Protein AF-A0A067SGD6-F1 (afdb_monomer_lite)

pLDDT: mean 88.31, std 11.52, range [41.0, 96.06]

Structure (mmCIF, N/CA/C/O backbone):
data_AF-A0A067SGD6-F1
#
_entry.id   AF-A0A067SGD6-F1
#
loop_
_atom_site.group_PDB
_atom_site.id
_atom_site.type_symbol
_atom_site.label_atom_id
_atom_site.label_alt_id
_atom_site.label_comp_id
_atom_site.label_asym_id
_atom_site.label_entity_id
_atom_site.label_seq_id
_atom_site.pdbx_PDB_ins_code
_atom_site.Cartn_x
_atom_site.Cartn_y
_atom_site.Cartn_z
_atom_site.occupancy
_atom_site.B_iso_or_equiv
_atom_site.auth_seq_id
_atom_site.auth_comp_id
_atom_site.auth_asym_id
_atom_site.auth_atom_id
_atom_site.pdbx_PDB_model_num
ATOM 1 N N . PRO A 1 1 ? -8.497 -8.404 2.600 1.00 86.44 1 PRO A N 1
ATOM 2 C CA . PRO A 1 1 ? -9.848 -8.081 3.137 1.00 86.44 1 PRO A CA 1
ATOM 3 C C . PRO A 1 1 ? -10.586 -7.159 2.155 1.00 86.44 1 PRO A C 1
ATOM 5 O O . PRO A 1 1 ? -9.929 -6.444 1.399 1.00 86.44 1 PRO A O 1
ATOM 8 N N . ALA A 1 2 ? -11.923 -7.188 2.121 1.00 91.81 2 ALA A N 1
ATOM 9 C CA . ALA A 1 2 ? -12.695 -6.450 1.110 1.00 91.81 2 ALA A CA 1
ATOM 10 C C . ALA A 1 2 ? -12.552 -4.919 1.235 1.00 91.81 2 ALA A C 1
ATOM 12 O O . ALA A 1 2 ? -12.567 -4.219 0.225 1.00 91.81 2 ALA A O 1
ATOM 13 N N . CYS A 1 3 ? -12.338 -4.408 2.453 1.00 93.44 3 CYS A N 1
ATOM 14 C CA . CYS A 1 3 ? -12.117 -2.983 2.725 1.00 93.44 3 CYS A CA 1
ATOM 15 C C . CYS A 1 3 ? -10.865 -2.406 2.032 1.00 93.44 3 CYS A C 1
ATOM 17 O O . CYS A 1 3 ? -10.851 -1.224 1.703 1.00 93.44 3 CYS A O 1
ATOM 19 N N . ALA A 1 4 ? -9.850 -3.237 1.758 1.00 93.06 4 ALA A N 1
ATOM 20 C CA . ALA A 1 4 ? -8.593 -2.824 1.129 1.00 93.06 4 ALA A CA 1
ATOM 21 C C . ALA A 1 4 ? -8.657 -2.806 -0.410 1.00 93.06 4 ALA A C 1
ATOM 23 O O . ALA A 1 4 ? -7.841 -2.157 -1.057 1.00 93.06 4 ALA A O 1
ATOM 24 N N . PHE A 1 5 ? -9.637 -3.484 -1.019 1.00 91.31 5 PHE A N 1
ATOM 25 C CA . PHE A 1 5 ? -9.794 -3.533 -2.477 1.00 91.31 5 PHE A CA 1
ATOM 26 C C . PHE A 1 5 ? -9.884 -2.146 -3.146 1.00 91.31 5 PHE A C 1
ATOM 28 O O . PHE A 1 5 ? -9.116 -1.895 -4.076 1.00 91.31 5 PHE A O 1
ATOM 35 N N . PRO A 1 6 ? -10.747 -1.210 -2.691 1.00 92.62 6 PRO A N 1
ATOM 36 C CA . PRO A 1 6 ? -10.801 0.123 -3.293 1.00 92.62 6 PRO A CA 1
ATOM 37 C C . PRO A 1 6 ? -9.502 0.917 -3.107 1.00 92.62 6 PRO A C 1
ATOM 39 O O . PRO A 1 6 ? -9.206 1.775 -3.933 1.00 92.62 6 PRO A O 1
ATOM 42 N N . CYS A 1 7 ? -8.723 0.621 -2.062 1.00 93.25 7 CYS A N 1
ATOM 43 C CA . CYS A 1 7 ? -7.454 1.293 -1.796 1.00 93.25 7 CYS A CA 1
ATOM 44 C C . CYS A 1 7 ? -6.372 0.919 -2.801 1.00 93.25 7 CYS A C 1
ATOM 46 O O . CYS A 1 7 ? -5.603 1.782 -3.184 1.00 93.25 7 CYS A O 1
ATOM 48 N N . ILE A 1 8 ? -6.358 -0.327 -3.273 1.00 87.75 8 ILE A N 1
ATOM 49 C CA . ILE A 1 8 ? -5.397 -0.791 -4.281 1.00 87.75 8 ILE A CA 1
ATOM 50 C C . ILE A 1 8 ? -5.796 -0.293 -5.677 1.00 87.75 8 ILE A C 1
ATOM 52 O O . ILE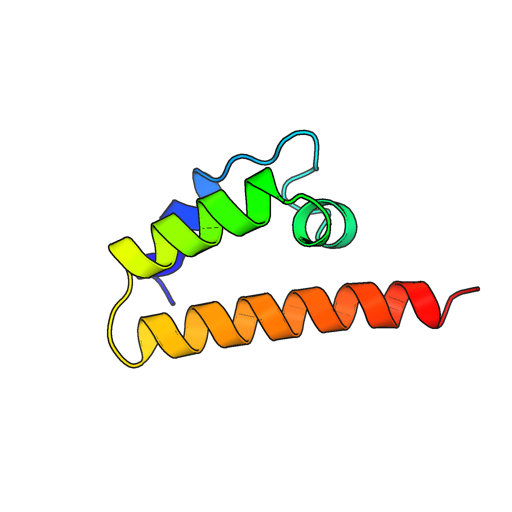 A 1 8 ? -4.951 0.137 -6.452 1.00 87.75 8 ILE A O 1
ATOM 56 N N . VAL A 1 9 ? -7.093 -0.323 -6.004 1.00 88.50 9 VAL A N 1
ATOM 57 C CA . VAL A 1 9 ? -7.591 0.108 -7.326 1.00 88.50 9 VAL A CA 1
ATOM 58 C C . VAL A 1 9 ? -7.455 1.622 -7.526 1.00 88.50 9 VAL A C 1
ATOM 60 O O . VAL A 1 9 ? -7.262 2.072 -8.652 1.00 88.50 9 VAL A O 1
ATOM 63 N N . GLY A 1 10 ? -7.580 2.405 -6.450 1.00 83.62 10 GLY A N 1
ATOM 64 C CA . GLY A 1 10 ? -7.429 3.861 -6.469 1.00 83.62 10 GLY A CA 1
ATOM 65 C C . GLY A 1 10 ? -6.053 4.370 -6.037 1.00 83.62 10 GLY A C 1
ATOM 66 O O . GLY A 1 10 ? -5.909 5.580 -5.873 1.00 83.62 10 GLY A O 1
ATOM 67 N N . ALA A 1 11 ? -5.086 3.479 -5.801 1.00 89.00 11 ALA A N 1
ATOM 68 C CA . ALA A 1 11 ? -3.750 3.854 -5.351 1.00 89.00 11 ALA A CA 1
ATOM 69 C C . ALA A 1 11 ? -2.997 4.652 -6.418 1.00 89.00 11 ALA A C 1
ATOM 71 O O . ALA A 1 11 ? -3.191 4.462 -7.622 1.00 89.00 11 ALA A O 1
ATOM 72 N N . ASP A 1 12 ? -2.088 5.506 -5.959 1.00 90.88 12 ASP A N 1
ATOM 73 C CA . ASP A 1 12 ? -1.129 6.151 -6.842 1.00 90.88 12 ASP A CA 1
ATOM 74 C C . ASP A 1 12 ? -0.059 5.133 -7.236 1.00 90.88 12 ASP A C 1
ATOM 76 O O . ASP A 1 12 ? 0.761 4.737 -6.413 1.00 90.88 12 ASP A O 1
ATOM 80 N N . LEU A 1 13 ? -0.088 4.669 -8.484 1.00 91.50 13 LEU A N 1
ATOM 81 C CA . LEU A 1 13 ? 0.897 3.705 -8.975 1.00 91.50 13 LEU A CA 1
ATOM 82 C C . LEU A 1 13 ? 2.249 4.364 -9.297 1.00 91.50 13 LEU A C 1
ATOM 84 O O . LEU A 1 13 ? 3.186 3.633 -9.619 1.00 91.50 13 LEU A O 1
ATOM 88 N N . ASP A 1 14 ? 2.346 5.701 -9.235 1.00 87.00 14 ASP A N 1
ATOM 89 C CA . ASP A 1 14 ? 3.487 6.541 -9.626 1.00 87.00 14 ASP A CA 1
ATOM 90 C C . ASP A 1 14 ? 3.860 6.361 -11.114 1.00 87.00 14 ASP A C 1
ATOM 92 O O . ASP A 1 14 ? 3.505 7.165 -11.977 1.00 87.00 14 ASP A O 1
ATOM 96 N N . GLY A 1 15 ? 4.467 5.223 -11.451 1.00 89.94 15 GLY A N 1
ATOM 97 C CA . GLY A 1 15 ? 4.730 4.767 -12.821 1.00 89.94 15 GLY A CA 1
ATOM 98 C C . GLY A 1 15 ? 4.763 3.244 -12.978 1.00 89.94 15 GLY A C 1
ATOM 99 O O . GLY A 1 15 ? 5.143 2.737 -14.034 1.00 89.94 15 GLY A O 1
ATOM 100 N N . CYS A 1 16 ? 4.388 2.504 -11.938 1.00 92.12 16 CYS A N 1
ATOM 101 C CA . CYS A 1 16 ? 4.414 1.053 -11.912 1.00 92.12 16 CYS A CA 1
ATOM 102 C C . CYS A 1 16 ? 3.208 0.448 -12.633 1.00 92.12 16 CYS A C 1
ATOM 104 O O . CYS A 1 16 ? 2.099 0.989 -12.622 1.00 92.12 16 CYS A O 1
ATOM 106 N N . ALA A 1 17 ? 3.396 -0.734 -13.221 1.00 92.06 17 ALA A N 1
ATOM 107 C CA . ALA A 1 17 ? 2.260 -1.530 -13.660 1.00 92.06 17 ALA A CA 1
ATOM 108 C C . ALA A 1 17 ? 1.503 -2.071 -12.430 1.00 92.06 17 ALA A C 1
ATOM 110 O O . ALA A 1 17 ? 2.142 -2.473 -11.458 1.00 92.06 17 ALA A O 1
ATOM 111 N N . PRO A 1 18 ? 0.164 -2.188 -12.474 1.00 87.94 18 PRO A N 1
ATOM 112 C CA . PRO A 1 18 ? -0.636 -2.685 -11.346 1.00 87.94 18 PRO A CA 1
ATOM 113 C C . PRO A 1 18 ? -0.333 -4.144 -10.964 1.00 87.94 18 PRO A C 1
ATOM 115 O O . PRO A 1 18 ? -0.780 -4.621 -9.928 1.00 87.94 18 PRO A O 1
ATOM 118 N N . THR A 1 19 ? 0.400 -4.871 -11.809 1.00 88.88 19 THR A N 1
ATOM 119 C CA . THR A 1 19 ? 0.854 -6.246 -11.565 1.00 88.88 19 THR A CA 1
ATOM 120 C C . THR A 1 19 ? 2.349 -6.340 -11.256 1.00 88.88 19 THR A C 1
ATOM 122 O O . THR A 1 19 ? 2.846 -7.438 -11.009 1.00 88.88 19 THR A O 1
ATOM 125 N N . ASP A 1 20 ? 3.088 -5.230 -11.313 1.00 91.56 20 ASP A N 1
ATOM 126 C CA . ASP A 1 20 ? 4.518 -5.196 -11.018 1.00 91.56 20 ASP A CA 1
ATOM 127 C C . ASP A 1 20 ? 4.731 -4.952 -9.526 1.00 91.56 20 ASP A C 1
ATOM 129 O O . ASP A 1 20 ? 5.017 -3.845 -9.075 1.00 91.56 20 ASP A O 1
ATOM 133 N N . ASN A 1 21 ? 4.575 -6.021 -8.747 1.00 90.12 21 ASN A N 1
ATOM 134 C CA . ASN A 1 21 ? 4.734 -5.963 -7.297 1.00 90.12 21 ASN A CA 1
ATOM 135 C C . ASN A 1 21 ? 6.142 -5.515 -6.877 1.00 90.12 21 ASN A C 1
ATOM 137 O O . ASN A 1 21 ? 6.285 -4.964 -5.792 1.00 90.12 21 ASN A O 1
ATOM 141 N N . VAL A 1 22 ? 7.172 -5.730 -7.708 1.00 91.69 22 VAL A N 1
ATOM 142 C CA . VAL A 1 22 ? 8.535 -5.269 -7.403 1.00 91.69 22 VAL A CA 1
ATOM 143 C C . VAL A 1 22 ? 8.565 -3.747 -7.453 1.00 91.69 22 VAL A C 1
ATOM 145 O O . VAL A 1 22 ? 8.950 -3.120 -6.471 1.00 91.69 22 VAL A O 1
ATOM 148 N N . CYS A 1 23 ? 8.092 -3.156 -8.553 1.00 93.25 23 CYS A N 1
ATOM 149 C CA . CYS A 1 23 ? 8.006 -1.706 -8.696 1.00 93.25 23 CYS A CA 1
ATOM 150 C C . CYS A 1 23 ? 7.112 -1.093 -7.610 1.00 93.25 23 CYS A C 1
ATOM 152 O O . CYS A 1 23 ? 7.541 -0.187 -6.895 1.00 93.25 23 CYS A O 1
ATOM 154 N N . LEU A 1 24 ? 5.904 -1.636 -7.430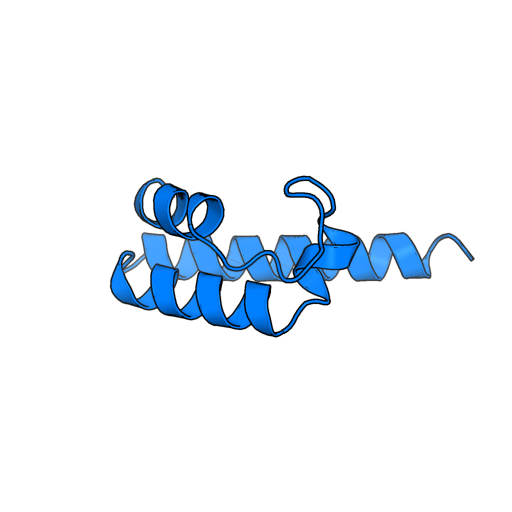 1.00 93.44 24 LEU A N 1
ATOM 155 C CA . LEU A 1 24 ? 4.914 -1.125 -6.480 1.00 93.44 24 LEU A CA 1
ATOM 156 C C . LEU A 1 24 ? 5.444 -1.121 -5.041 1.00 93.44 24 LEU A C 1
ATOM 158 O O . LEU A 1 24 ? 5.333 -0.112 -4.354 1.00 93.44 24 LEU A O 1
ATOM 162 N N . CYS A 1 25 ? 6.094 -2.201 -4.600 1.00 93.19 25 CYS A N 1
ATOM 163 C CA . CYS A 1 25 ? 6.674 -2.280 -3.256 1.00 93.19 25 CYS A CA 1
ATOM 164 C C . CYS A 1 25 ? 7.897 -1.374 -3.045 1.00 93.19 25 CYS A C 1
ATOM 166 O O . CYS A 1 25 ? 8.293 -1.152 -1.903 1.00 93.19 25 CYS A O 1
ATOM 168 N N . THR A 1 26 ? 8.502 -0.856 -4.117 1.00 91.50 26 THR A N 1
ATOM 169 C CA . THR A 1 26 ? 9.588 0.139 -4.047 1.00 91.50 26 THR A CA 1
ATOM 170 C C . THR A 1 26 ? 9.109 1.578 -4.242 1.00 91.50 26 THR A C 1
ATOM 172 O O . THR A 1 26 ? 9.878 2.510 -4.020 1.00 91.50 26 THR A O 1
ATOM 175 N N . SER A 1 27 ? 7.851 1.772 -4.641 1.00 93.75 27 SER A N 1
ATOM 176 C CA . SER A 1 27 ? 7.251 3.087 -4.852 1.00 93.75 27 SER A CA 1
ATOM 177 C C . SER A 1 27 ? 6.706 3.631 -3.531 1.00 93.75 27 SER A C 1
ATOM 179 O O . SER A 1 27 ? 5.658 3.203 -3.046 1.00 93.75 27 SER A O 1
ATOM 181 N N . GLU A 1 28 ? 7.403 4.606 -2.941 1.00 92.19 28 GLU A N 1
ATOM 182 C CA . GLU A 1 28 ? 6.911 5.318 -1.753 1.00 92.19 28 GLU A CA 1
ATOM 183 C C . GLU A 1 28 ? 5.518 5.949 -1.956 1.00 92.19 28 GLU A C 1
ATOM 185 O O . GLU A 1 28 ? 4.697 5.831 -1.043 1.00 92.19 28 GLU A O 1
ATOM 190 N N . PRO A 1 29 ? 5.191 6.576 -3.109 1.00 92.62 29 PRO A N 1
ATOM 191 C CA . PRO A 1 29 ? 3.838 7.078 -3.364 1.00 92.62 29 PRO A CA 1
ATOM 192 C C . PRO A 1 29 ? 2.766 5.984 -3.299 1.00 92.62 29 PRO A C 1
ATOM 194 O O . PRO A 1 29 ? 1.728 6.173 -2.655 1.00 92.62 29 PRO A O 1
ATOM 197 N N . PHE A 1 30 ? 3.028 4.817 -3.898 1.00 93.50 30 PHE A N 1
ATOM 198 C CA . PHE A 1 30 ? 2.100 3.689 -3.867 1.00 93.50 30 PHE A CA 1
ATOM 199 C C . PHE A 1 30 ? 1.913 3.143 -2.456 1.00 93.50 30 PHE A C 1
ATOM 201 O O . PHE A 1 30 ? 0.778 2.999 -1.996 1.00 93.50 30 PHE A O 1
ATOM 208 N N . VAL A 1 31 ? 3.016 2.878 -1.753 1.00 93.12 31 VAL A N 1
ATOM 209 C CA . VAL A 1 31 ? 2.983 2.336 -0.392 1.00 93.12 31 VAL A CA 1
ATOM 210 C C . VAL A 1 31 ? 2.250 3.301 0.540 1.00 93.12 31 VAL A C 1
ATOM 212 O O . VAL A 1 31 ? 1.296 2.904 1.203 1.00 93.12 31 VAL A O 1
ATOM 215 N N . ASN A 1 32 ? 2.603 4.588 0.532 1.00 93.06 32 ASN A N 1
ATOM 216 C CA . ASN A 1 32 ? 1.987 5.569 1.426 1.00 93.06 32 ASN A CA 1
ATOM 217 C C . ASN A 1 32 ? 0.502 5.807 1.118 1.00 93.06 32 ASN A C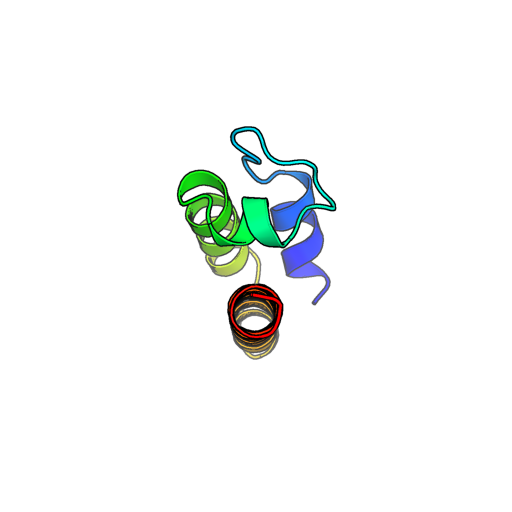 1
ATOM 219 O O . ASN A 1 32 ? -0.307 5.881 2.048 1.00 93.06 32 ASN A O 1
ATOM 223 N N . SER A 1 33 ? 0.125 5.924 -0.162 1.00 93.50 33 SER A N 1
ATOM 224 C CA . SER A 1 33 ? -1.276 6.150 -0.550 1.00 93.50 33 SER A CA 1
ATOM 225 C C . SER A 1 33 ? -2.158 4.943 -0.225 1.00 93.50 33 SER A C 1
ATOM 227 O O . SER A 1 33 ? -3.250 5.105 0.331 1.00 93.50 33 SER A O 1
ATOM 229 N N . THR A 1 34 ? -1.664 3.733 -0.494 1.00 94.12 34 THR A N 1
ATOM 230 C CA . THR A 1 34 ? -2.380 2.486 -0.217 1.00 94.12 34 THR A CA 1
ATOM 231 C C . THR A 1 34 ? -2.536 2.265 1.285 1.00 94.12 34 THR A C 1
ATOM 233 O O . THR A 1 34 ? -3.655 2.019 1.736 1.00 94.12 34 THR A O 1
ATOM 236 N N . THR A 1 35 ? -1.464 2.425 2.072 1.00 94.06 35 THR A N 1
ATOM 237 C CA . THR A 1 35 ? -1.498 2.271 3.537 1.00 94.06 35 THR A CA 1
ATOM 238 C C . THR A 1 35 ? -2.440 3.281 4.180 1.00 94.06 35 THR A C 1
ATOM 240 O O . THR A 1 35 ? -3.360 2.883 4.888 1.00 94.06 35 THR A O 1
ATOM 243 N N . SER A 1 36 ? -2.318 4.571 3.841 1.00 94.88 36 SER A N 1
ATOM 244 C CA . SER A 1 36 ? -3.206 5.614 4.384 1.00 94.88 36 SER A CA 1
ATOM 245 C C . SER A 1 36 ? -4.680 5.339 4.064 1.00 94.88 36 SER A C 1
ATOM 247 O O . SER A 1 36 ? -5.574 5.576 4.879 1.00 94.88 36 SER A O 1
ATOM 249 N N . CYS A 1 37 ? -4.965 4.822 2.864 1.00 95.56 37 CYS A N 1
ATOM 250 C CA . CYS A 1 37 ? -6.321 4.431 2.509 1.00 95.56 37 CYS A CA 1
ATOM 251 C C . CYS A 1 37 ? -6.800 3.240 3.347 1.00 95.56 37 CYS A C 1
ATOM 253 O O . CYS A 1 37 ? -7.914 3.296 3.876 1.00 95.56 37 CYS A O 1
ATOM 255 N N . ILE A 1 38 ? -5.978 2.197 3.490 1.00 95.25 38 ILE A N 1
ATOM 256 C CA . ILE A 1 38 ? -6.295 0.996 4.270 1.00 95.25 38 ILE A CA 1
ATOM 257 C C . ILE A 1 38 ? -6.579 1.370 5.728 1.00 95.25 38 ILE A C 1
ATOM 259 O O . ILE A 1 38 ? -7.636 0.997 6.229 1.00 95.25 38 ILE A O 1
ATOM 263 N N . GLU A 1 39 ? -5.735 2.184 6.361 1.00 95.12 39 GLU A N 1
ATOM 264 C CA . GLU A 1 39 ? -5.940 2.686 7.729 1.00 95.12 39 GLU A CA 1
ATOM 265 C C . GLU A 1 39 ? -7.260 3.465 7.883 1.00 95.12 39 GLU A C 1
ATOM 267 O O . GLU A 1 39 ? -7.896 3.429 8.935 1.00 95.12 39 GLU A O 1
ATOM 272 N N . SER A 1 40 ? -7.719 4.146 6.826 1.00 96.06 40 SER A N 1
ATOM 273 C CA . SER A 1 40 ? -8.987 4.892 6.846 1.00 96.06 40 SER A CA 1
ATOM 274 C C . SER A 1 40 ? -10.238 4.039 6.585 1.00 96.06 40 SER A C 1
ATOM 276 O O . SER A 1 40 ? -11.349 4.447 6.935 1.00 96.06 40 SER A O 1
ATOM 278 N N . LYS A 1 41 ? -10.094 2.895 5.900 1.00 95.19 41 LYS A N 1
ATOM 279 C CA . LYS A 1 41 ? -11.216 2.071 5.402 1.00 95.19 41 LYS A CA 1
ATOM 280 C C . LYS A 1 41 ? -11.372 0.751 6.139 1.00 95.19 41 LYS A C 1
ATOM 282 O O . LYS A 1 41 ? -12.490 0.247 6.246 1.00 95.19 41 LYS A O 1
ATOM 287 N N . CYS A 1 42 ? -10.270 0.178 6.590 1.00 96.00 42 CYS A N 1
ATOM 288 C CA . CYS A 1 42 ? -10.215 -1.067 7.329 1.00 96.00 42 CYS A CA 1
ATOM 289 C C . CYS A 1 42 ? -10.071 -0.765 8.820 1.00 96.00 42 CYS A C 1
ATOM 291 O O . CYS A 1 42 ? -9.468 0.226 9.213 1.00 96.00 42 CYS A O 1
ATOM 293 N N . THR A 1 43 ? -10.628 -1.625 9.667 1.00 95.56 43 THR A N 1
ATOM 294 C CA . THR A 1 43 ? -10.479 -1.527 11.125 1.00 95.56 43 THR A CA 1
ATOM 295 C C . THR A 1 43 ? -10.386 -2.926 11.727 1.00 95.56 43 THR A C 1
ATOM 297 O O . THR A 1 43 ? -10.725 -3.908 11.065 1.00 95.56 43 THR A O 1
ATOM 300 N N . GLY A 1 44 ? -9.926 -3.030 12.977 1.00 96.00 44 GLY A N 1
ATOM 301 C CA . GLY A 1 44 ? -9.816 -4.312 13.679 1.00 96.00 44 GLY A CA 1
ATOM 302 C C . GLY A 1 44 ? -8.946 -5.324 12.928 1.00 96.00 44 GLY A C 1
ATOM 303 O O . GLY A 1 44 ? -7.918 -4.963 12.356 1.00 96.00 44 GLY A O 1
ATOM 304 N N . ASP A 1 45 ? -9.381 -6.584 12.908 1.0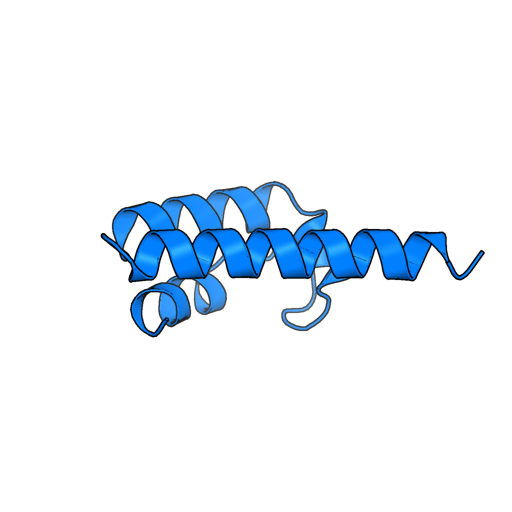0 95.62 45 ASP A N 1
ATOM 305 C CA . ASP A 1 45 ? -8.637 -7.685 12.284 1.00 95.62 45 ASP A CA 1
ATOM 306 C C . ASP A 1 45 ? -8.435 -7.495 10.774 1.00 95.62 45 ASP A C 1
ATOM 308 O O . ASP A 1 45 ? -7.426 -7.936 10.228 1.00 95.62 45 ASP A O 1
ATOM 312 N N . ASP A 1 46 ? -9.352 -6.799 10.094 1.00 93.94 46 ASP A N 1
ATOM 313 C CA . ASP A 1 46 ? -9.215 -6.506 8.666 1.00 93.94 46 ASP A CA 1
ATOM 314 C C . ASP A 1 46 ? -8.053 -5.543 8.391 1.00 93.94 46 ASP A C 1
ATOM 316 O O . ASP A 1 46 ? -7.351 -5.705 7.396 1.00 93.94 46 ASP A O 1
ATOM 320 N N . LEU A 1 47 ? -7.829 -4.551 9.258 1.00 95.38 47 LEU A N 1
ATOM 321 C CA . LEU A 1 47 ? -6.690 -3.639 9.123 1.00 95.38 47 LEU A CA 1
ATOM 322 C C . LEU A 1 47 ? -5.375 -4.406 9.291 1.00 95.38 47 LEU A C 1
ATOM 324 O O . LEU A 1 47 ? -4.537 -4.403 8.392 1.00 95.38 47 LEU A O 1
ATOM 328 N N . ILE A 1 48 ? -5.270 -5.159 10.387 1.00 95.56 48 ILE A N 1
ATOM 329 C CA . ILE A 1 48 ? -4.082 -5.953 10.717 1.00 95.56 48 ILE A CA 1
ATOM 330 C C . ILE A 1 48 ? -3.769 -6.950 9.593 1.00 95.56 48 ILE A C 1
ATOM 332 O O . ILE A 1 48 ? -2.626 -7.064 9.155 1.00 95.56 48 ILE A O 1
ATOM 336 N N . ALA A 1 49 ? -4.781 -7.654 9.081 1.00 95.44 49 ALA A N 1
ATOM 337 C CA . ALA A 1 49 ? -4.594 -8.619 8.004 1.00 95.44 49 ALA A CA 1
ATOM 338 C C . ALA A 1 49 ? -4.182 -7.960 6.676 1.00 95.44 49 ALA A C 1
ATOM 340 O O . ALA A 1 49 ? -3.444 -8.568 5.900 1.00 95.44 49 ALA A O 1
ATOM 341 N N . ALA A 1 50 ? -4.664 -6.747 6.381 1.00 94.12 50 ALA A N 1
ATOM 342 C CA . ALA A 1 50 ? -4.276 -6.013 5.177 1.00 94.12 50 ALA A CA 1
ATOM 343 C C . ALA A 1 50 ? -2.810 -5.562 5.233 1.00 94.12 50 ALA A C 1
ATOM 345 O O . ALA A 1 50 ? -2.078 -5.776 4.267 1.00 94.12 50 ALA A O 1
ATOM 346 N N . GLU A 1 51 ? -2.387 -4.992 6.361 1.00 93.31 51 GLU A N 1
ATOM 347 C CA . GLU A 1 51 ? -1.011 -4.537 6.584 1.00 93.31 51 GLU A CA 1
ATOM 348 C C . GLU A 1 51 ? -0.030 -5.711 6.542 1.00 93.31 51 GLU A C 1
ATOM 350 O O . GLU A 1 51 ? 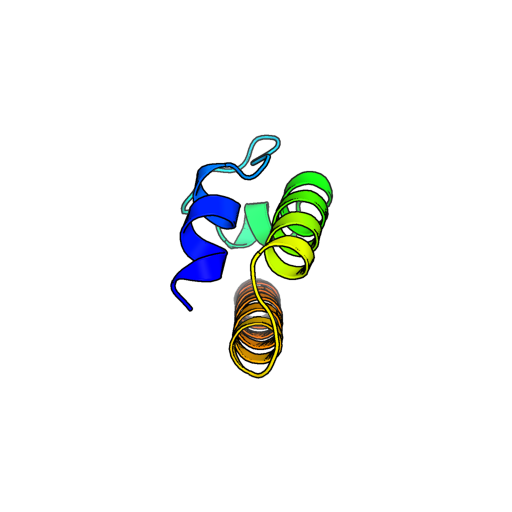0.909 -5.699 5.749 1.00 93.31 51 GLU A O 1
ATOM 355 N N . GLN A 1 52 ? -0.309 -6.787 7.285 1.00 94.31 52 GLN A N 1
ATOM 356 C CA . GLN A 1 52 ? 0.534 -7.988 7.288 1.00 94.31 52 GLN A CA 1
ATOM 357 C C . GLN A 1 52 ? 0.662 -8.617 5.899 1.00 94.31 52 GLN A C 1
ATOM 359 O O . GLN A 1 52 ? 1.730 -9.103 5.527 1.00 94.31 52 GLN A O 1
ATOM 364 N N . PHE A 1 53 ? -0.421 -8.622 5.116 1.00 92.38 53 PHE A N 1
ATOM 365 C CA . PHE A 1 53 ? -0.373 -9.111 3.743 1.00 92.38 53 PHE A CA 1
ATOM 366 C C . PHE A 1 53 ? 0.516 -8.228 2.857 1.00 92.38 53 PHE A C 1
ATOM 368 O O . PHE A 1 53 ? 1.323 -8.763 2.097 1.00 92.38 53 PHE A O 1
ATOM 375 N N . ALA A 1 54 ? 0.390 -6.900 2.956 1.00 91.12 54 ALA A N 1
ATOM 376 C CA . ALA A 1 54 ? 1.208 -5.961 2.191 1.00 91.12 54 ALA A CA 1
ATOM 377 C C . ALA A 1 54 ? 2.700 -6.088 2.547 1.00 91.12 54 ALA A C 1
ATOM 379 O O . ALA A 1 54 ? 3.539 -6.210 1.654 1.00 91.12 54 ALA A O 1
ATOM 380 N N . GLU A 1 55 ? 3.028 -6.158 3.839 1.00 91.50 55 GLU A N 1
ATOM 381 C CA . GLU A 1 55 ? 4.396 -6.365 4.327 1.00 91.50 55 GLU A CA 1
ATOM 382 C C . GLU A 1 55 ? 4.983 -7.695 3.841 1.00 91.50 55 GLU A C 1
ATOM 384 O O . GLU A 1 55 ? 6.099 -7.733 3.317 1.00 91.50 55 GLU A O 1
ATOM 389 N N . ALA A 1 56 ? 4.227 -8.792 3.962 1.00 92.12 56 ALA A N 1
ATOM 390 C CA . ALA A 1 56 ? 4.669 -10.112 3.522 1.00 92.12 56 ALA A CA 1
ATOM 391 C C . ALA A 1 56 ? 4.887 -10.169 2.004 1.00 92.12 56 ALA A C 1
ATOM 393 O O . ALA A 1 56 ? 5.879 -10.741 1.545 1.00 92.12 56 ALA A O 1
ATOM 394 N N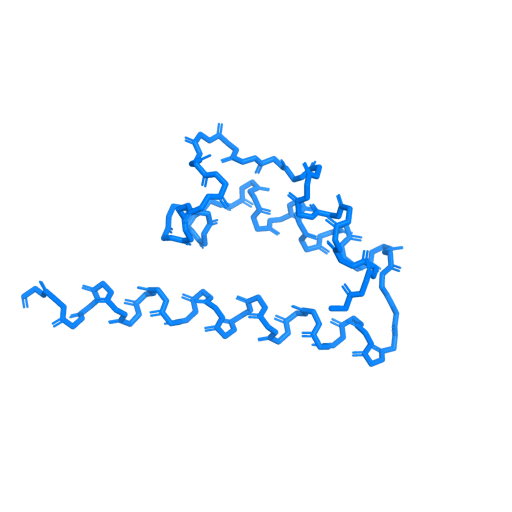 . LEU A 1 57 ? 3.990 -9.553 1.224 1.00 90.19 57 LEU A N 1
ATOM 395 C CA . LEU A 1 57 ? 4.133 -9.442 -0.225 1.00 90.19 57 LEU A CA 1
ATOM 396 C C . LEU A 1 57 ? 5.424 -8.698 -0.577 1.00 90.19 57 LEU A C 1
ATOM 398 O O . LEU A 1 57 ? 6.226 -9.214 -1.355 1.00 90.19 57 LEU A O 1
ATOM 402 N N . CYS A 1 58 ? 5.659 -7.532 0.028 1.00 90.62 58 CYS A N 1
ATOM 403 C CA . CYS A 1 58 ? 6.831 -6.715 -0.271 1.00 90.62 58 CYS A CA 1
ATOM 404 C C . CYS A 1 58 ? 8.149 -7.343 0.211 1.00 90.62 58 CYS A C 1
ATOM 406 O O . CYS A 1 58 ? 9.161 -7.275 -0.489 1.00 90.62 58 CYS A O 1
ATOM 408 N N . ALA A 1 59 ? 8.150 -8.066 1.331 1.00 89.94 59 ALA A N 1
ATOM 409 C CA . ALA A 1 59 ? 9.306 -8.863 1.741 1.00 89.94 59 ALA A CA 1
ATOM 410 C C . ALA A 1 59 ? 9.608 -10.010 0.751 1.00 89.94 59 ALA A C 1
ATOM 412 O O . ALA A 1 59 ? 10.775 -10.327 0.481 1.00 89.94 59 ALA A O 1
ATOM 413 N N . ALA A 1 60 ? 8.572 -10.624 0.169 1.00 87.88 60 ALA A N 1
ATOM 414 C CA . ALA A 1 60 ? 8.716 -11.701 -0.808 1.00 87.88 60 ALA A CA 1
ATOM 415 C C . ALA A 1 60 ? 9.308 -11.225 -2.149 1.00 87.88 60 ALA A C 1
ATOM 417 O O . ALA A 1 60 ? 10.111 -11.944 -2.750 1.00 87.88 60 ALA A O 1
ATOM 418 N N . VAL A 1 61 ? 8.974 -10.016 -2.621 1.00 84.94 61 VAL A N 1
ATOM 419 C CA . VAL A 1 61 ? 9.592 -9.474 -3.849 1.00 84.94 61 VAL A CA 1
ATOM 420 C C . VAL A 1 61 ? 11.052 -9.081 -3.641 1.00 84.94 61 VAL A C 1
ATOM 422 O O . VAL A 1 61 ? 11.883 -9.418 -4.484 1.00 84.94 61 VAL A O 1
ATOM 425 N N . VAL A 1 62 ? 11.400 -8.465 -2.505 1.00 73.25 62 VAL A N 1
ATOM 426 C CA . VAL A 1 62 ? 12.802 -8.131 -2.183 1.00 73.25 62 VAL A CA 1
ATOM 427 C C . VAL A 1 62 ? 13.663 -9.395 -2.101 1.00 73.25 62 VAL A C 1
ATOM 429 O O . VAL A 1 62 ? 14.749 -9.457 -2.682 1.00 73.25 62 VAL A O 1
ATOM 432 N N . SER A 1 63 ? 13.171 -10.442 -1.435 1.00 70.06 63 SER A N 1
ATOM 433 C CA . SER A 1 63 ? 13.886 -11.722 -1.356 1.00 70.06 63 SER A CA 1
ATOM 434 C C . SER A 1 63 ? 13.999 -12.411 -2.717 1.00 70.06 63 SER A C 1
ATOM 436 O O . SER A 1 63 ? 15.080 -12.879 -3.063 1.00 70.06 63 SER A O 1
ATOM 438 N N . SER A 1 64 ? 12.945 -12.405 -3.536 1.00 63.53 64 SER A N 1
ATOM 439 C CA . SER A 1 64 ? 12.992 -12.983 -4.887 1.00 63.53 64 SER A CA 1
ATOM 440 C C . SER A 1 64 ? 13.996 -12.271 -5.800 1.00 63.53 64 SER A C 1
ATOM 442 O O . SER A 1 64 ? 14.666 -12.932 -6.591 1.00 63.53 64 SER A O 1
ATOM 444 N N . PHE A 1 65 ? 14.155 -10.950 -5.658 1.00 58.84 65 PHE A N 1
ATOM 445 C CA . PHE A 1 65 ? 15.180 -10.185 -6.375 1.00 58.84 65 PHE A CA 1
ATOM 446 C C . PHE A 1 65 ? 16.600 -10.508 -5.880 1.00 58.84 65 PHE A C 1
ATOM 448 O O . PHE A 1 65 ? 17.518 -10.659 -6.680 1.00 58.84 65 PHE A O 1
ATOM 455 N N . THR A 1 66 ? 16.779 -10.688 -4.567 1.00 57.28 66 THR A N 1
ATOM 456 C CA . THR A 1 66 ? 18.100 -10.951 -3.961 1.00 57.28 66 THR A CA 1
ATOM 457 C C . THR A 1 66 ? 18.634 -12.358 -4.275 1.00 57.28 66 THR A C 1
ATOM 459 O O . THR A 1 66 ? 19.842 -12.564 -4.296 1.00 57.28 66 THR A O 1
ATOM 462 N N . VAL A 1 67 ? 17.759 -13.338 -4.532 1.00 55.00 67 VAL A N 1
ATOM 463 C CA . VAL A 1 67 ? 18.152 -14.740 -4.796 1.00 55.00 67 VAL A CA 1
ATOM 464 C C . VAL A 1 67 ? 18.455 -15.004 -6.286 1.00 55.00 67 VAL A C 1
ATOM 466 O O . VAL A 1 67 ? 18.968 -16.068 -6.622 1.00 55.00 67 VAL A O 1
ATOM 469 N N . HIS A 1 68 ? 18.182 -14.053 -7.187 1.00 50.94 68 HIS A N 1
ATOM 470 C CA . HIS A 1 68 ? 18.350 -14.220 -8.642 1.00 50.94 68 HIS A CA 1
ATOM 471 C C . HIS A 1 68 ? 19.566 -13.496 -9.254 1.00 50.94 68 HIS A C 1
ATOM 473 O O . HIS A 1 68 ? 19.575 -13.262 -10.464 1.00 50.94 68 HIS A O 1
ATOM 479 N N . HIS A 1 69 ? 20.590 -13.168 -8.458 1.00 41.00 69 HIS A N 1
ATOM 480 C CA . HIS A 1 69 ? 21.812 -12.508 -8.938 1.00 41.00 69 HIS A CA 1
ATOM 481 C C . HIS A 1 69 ? 23.073 -13.363 -8.792 1.00 41.00 69 HIS A C 1
ATOM 483 O O . HIS A 1 69 ? 23.304 -13.905 -7.688 1.00 41.00 69 HIS A O 1
#

Sequence (69 aa):
PACAFPCIVGADLDGCAPTDNVCLCTSEPFVNSTTSCIESKCTGDDLIAAEQFAEALCAAVVSSFTVHH

Secondary structure (DSSP, 8-state):
-GGGHHHHHTS--TT--TT-HHHHHH-HHHHHHHHHHHHHH--HHHHHHHHHHHHHHHHHHHHHHHTT-

Foldseek 3Di:
DVQLVVLLVPACLVPDDSPPLQSQLVDPSRVVSSLVSLVVRPDDPSSVVVVVVNVVSSVVSVVVVVVPD

Organism: Galerina marginata (strain CBS 339.88) (NCBI:txid685588)

Radius of gyration: 12.22 Å; chains: 1; bounding box: 34×22×27 Å

InterPro domains:
  IPR008427 Extracellular membrane protein, CFEM domain [PF05730] (1-59)
  IPR008427 Extracellular membrane protein, CFEM domain [PS52012] (1-69)
  IPR008427 Extracellular membrane protein, CFEM domain [SM00747] (1-59)